Protein AF-A0A800K5C1-F1 (afdb_monomer_lite)

Secondary structure (DSSP, 8-state):
----GGGTTTTHHHHHHHHHHHHHHHTT---------TT-HHHHHHHHHTT-----

Foldseek 3Di:
DDDDPVCPPVCPVVVVVVVVVVVCVVVVNPDDDDDDDPPPVVVVVVVVVVVDDDDD

Radius of gyration: 12.09 Å; chains: 1; bounding box: 31×18×32 Å

Sequence (56 aa):
MAVDPLARRRGVGRALFAELEGVAARESIDQIALDTWHFNQGVQRFFAALGFSTHN

Structure (mmCIF, N/CA/C/O backbone):
data_AF-A0A800K5C1-F1
#
_entry.id   AF-A0A800K5C1-F1
#
loop_
_atom_site.group_PDB
_atom_site.id
_atom_site.type_symbol
_atom_site.label_atom_id
_atom_site.label_alt_id
_atom_site.label_comp_id
_atom_site.label_asym_id
_atom_site.label_entity_id
_atom_site.label_seq_id
_atom_site.pdbx_PDB_ins_code
_atom_site.Cartn_x
_atom_site.Cartn_y
_atom_site.Cartn_z
_atom_site.occupancy
_atom_site.B_iso_or_equiv
_atom_site.auth_seq_id
_atom_site.auth_comp_id
_atom_site.auth_asym_id
_atom_site.auth_atom_id
_atom_site.pdbx_PDB_model_num
ATOM 1 N N . MET A 1 1 ? 5.023 5.571 2.380 1.00 79.88 1 MET A N 1
ATOM 2 C CA . MET A 1 1 ? 5.928 4.396 2.346 1.00 79.88 1 MET A CA 1
ATOM 3 C C . MET A 1 1 ? 6.685 4.378 1.024 1.00 79.88 1 MET A C 1
ATOM 5 O O . MET A 1 1 ? 6.071 4.640 -0.003 1.00 79.88 1 MET A O 1
ATOM 9 N N . ALA A 1 2 ? 7.982 4.068 1.035 1.00 89.88 2 ALA A N 1
ATOM 10 C CA . ALA A 1 2 ? 8.791 3.915 -0.174 1.00 89.88 2 ALA A CA 1
ATOM 11 C C . ALA A 1 2 ? 9.706 2.690 -0.050 1.00 89.88 2 ALA A C 1
ATOM 13 O O . ALA A 1 2 ? 10.162 2.365 1.042 1.00 89.88 2 ALA A O 1
ATOM 14 N N . VAL A 1 3 ? 9.968 2.018 -1.172 1.00 92.94 3 VAL A N 1
ATOM 15 C CA . VAL A 1 3 ? 10.937 0.919 -1.273 1.00 92.94 3 VAL A CA 1
ATOM 16 C C . VAL A 1 3 ? 11.900 1.246 -2.404 1.00 92.94 3 VAL A C 1
ATOM 18 O O . VAL A 1 3 ? 11.456 1.581 -3.515 1.00 92.94 3 VAL A O 1
ATOM 21 N N . ASP A 1 4 ? 13.196 1.125 -2.112 1.00 94.75 4 ASP A N 1
ATOM 22 C CA . ASP A 1 4 ? 14.275 1.261 -3.089 1.00 94.75 4 ASP A CA 1
ATOM 23 C C 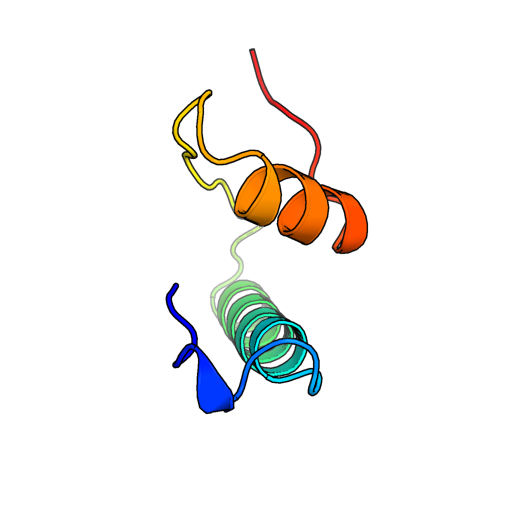. ASP A 1 4 ? 13.960 0.420 -4.340 1.00 94.75 4 ASP A C 1
ATOM 25 O O . ASP A 1 4 ? 13.601 -0.754 -4.193 1.00 94.75 4 ASP A O 1
ATOM 29 N N . PRO A 1 5 ? 14.056 0.982 -5.562 1.00 93.19 5 PRO A N 1
ATOM 30 C CA . PRO A 1 5 ? 13.815 0.250 -6.802 1.00 93.19 5 PRO A CA 1
ATOM 31 C C . PRO A 1 5 ? 14.494 -1.122 -6.880 1.00 93.19 5 PRO A C 1
ATOM 33 O O . PRO A 1 5 ? 13.847 -2.078 -7.314 1.00 93.19 5 PRO A O 1
ATOM 36 N N . LEU A 1 6 ? 15.738 -1.241 -6.409 1.00 96.25 6 LEU A N 1
ATOM 37 C CA . LEU A 1 6 ? 16.527 -2.478 -6.433 1.00 96.25 6 LEU A CA 1
ATOM 38 C C . LEU A 1 6 ? 16.051 -3.515 -5.403 1.00 96.25 6 LEU A C 1
ATOM 40 O O . LEU A 1 6 ? 16.332 -4.707 -5.535 1.00 96.25 6 LEU A O 1
ATOM 44 N N . ALA A 1 7 ? 15.301 -3.083 -4.390 1.00 94.19 7 ALA A N 1
ATOM 45 C CA . ALA A 1 7 ? 14.727 -3.938 -3.353 1.00 94.19 7 ALA A CA 1
ATOM 46 C C . ALA A 1 7 ? 13.244 -4.285 -3.599 1.00 94.19 7 ALA A C 1
ATOM 48 O O . ALA A 1 7 ? 12.620 -4.994 -2.800 1.00 94.19 7 ALA A O 1
ATOM 49 N N . ARG A 1 8 ? 12.641 -3.804 -4.695 1.00 92.94 8 ARG A N 1
ATOM 50 C CA . ARG A 1 8 ? 11.237 -4.092 -5.030 1.00 92.94 8 ARG A CA 1
ATOM 51 C C . ARG A 1 8 ? 11.033 -5.563 -5.382 1.00 92.94 8 ARG A C 1
ATOM 53 O O . ARG A 1 8 ? 11.959 -6.280 -5.736 1.00 92.94 8 ARG A O 1
ATOM 60 N N . ARG A 1 9 ? 9.777 -6.015 -5.279 1.00 91.44 9 ARG A N 1
ATOM 61 C CA . ARG A 1 9 ? 9.348 -7.403 -5.560 1.00 91.44 9 ARG A CA 1
ATOM 62 C C . ARG A 1 9 ? 10.034 -8.483 -4.706 1.00 91.44 9 ARG A C 1
ATOM 64 O O . ARG A 1 9 ? 9.865 -9.661 -4.980 1.00 91.44 9 ARG A O 1
ATOM 71 N N . ARG A 1 10 ? 10.723 -8.092 -3.631 1.00 95.19 10 ARG A N 1
ATOM 72 C CA . ARG A 1 10 ? 11.370 -8.989 -2.657 1.00 95.19 10 ARG A CA 1
ATOM 73 C C . ARG A 1 10 ? 10.624 -9.091 -1.321 1.00 95.19 10 ARG A C 1
ATOM 75 O O . ARG A 1 10 ? 11.197 -9.486 -0.320 1.00 95.19 10 ARG A O 1
ATOM 82 N N . GLY A 1 11 ? 9.360 -8.666 -1.274 1.00 94.75 11 GLY A N 1
ATOM 83 C CA . GLY A 1 11 ? 8.547 -8.694 -0.051 1.00 94.75 11 GLY A CA 1
ATOM 84 C C . GLY A 1 11 ? 8.771 -7.531 0.926 1.00 94.75 11 GLY A C 1
ATOM 85 O O . GLY A 1 11 ? 7.989 -7.397 1.859 1.00 94.75 11 GLY A O 1
ATOM 86 N N . VAL A 1 12 ? 9.739 -6.637 0.687 1.00 96.19 12 VAL A N 1
ATOM 87 C CA . VAL A 1 12 ? 10.058 -5.505 1.588 1.00 96.19 12 VAL A CA 1
ATOM 88 C C . VAL A 1 12 ? 8.839 -4.633 1.897 1.00 96.19 12 VAL A C 1
ATOM 90 O O . VAL A 1 12 ? 8.575 -4.340 3.054 1.00 96.19 12 VAL A O 1
ATOM 93 N N . GLY A 1 13 ? 8.048 -4.268 0.882 1.00 94.69 13 GLY A N 1
ATOM 94 C CA . GLY A 1 13 ? 6.834 -3.472 1.097 1.00 94.69 13 GLY A CA 1
ATOM 95 C C . GLY A 1 13 ? 5.825 -4.165 2.017 1.00 94.69 13 GLY A C 1
ATOM 96 O O . GLY A 1 13 ? 5.222 -3.513 2.857 1.00 94.69 13 GLY A O 1
ATOM 97 N N . ARG A 1 14 ? 5.687 -5.493 1.910 1.00 95.50 14 ARG A N 1
ATOM 98 C CA . ARG A 1 14 ? 4.791 -6.278 2.770 1.00 95.50 14 ARG A CA 1
ATOM 99 C C . ARG A 1 14 ? 5.309 -6.343 4.206 1.00 95.50 14 ARG A C 1
ATOM 101 O O . ARG A 1 14 ? 4.513 -6.225 5.123 1.00 95.50 14 ARG A O 1
ATOM 108 N N . ALA A 1 15 ? 6.621 -6.486 4.395 1.00 96.31 15 ALA A N 1
ATOM 109 C CA . ALA A 1 15 ? 7.233 -6.466 5.723 1.00 96.31 15 ALA A CA 1
ATOM 110 C C . ALA A 1 15 ? 7.057 -5.102 6.410 1.00 96.31 15 ALA A C 1
ATOM 112 O O . ALA A 1 15 ? 6.649 -5.046 7.564 1.00 96.31 15 ALA A O 1
ATOM 113 N N . LEU A 1 16 ? 7.277 -4.005 5.676 1.00 95.38 16 LEU A N 1
ATOM 114 C CA . LEU A 1 16 ? 7.015 -2.652 6.178 1.00 95.38 16 LEU A CA 1
ATOM 115 C C . LEU A 1 16 ? 5.541 -2.456 6.551 1.00 95.38 16 LEU A C 1
ATOM 117 O O . LEU A 1 16 ? 5.241 -1.762 7.516 1.00 95.38 16 LEU A O 1
ATOM 121 N N . PHE A 1 17 ? 4.627 -3.045 5.779 1.00 95.56 17 PHE A N 1
ATOM 122 C CA . PHE A 1 17 ? 3.199 -2.936 6.050 1.00 95.56 17 PHE A CA 1
ATOM 123 C C . PHE A 1 17 ? 2.770 -3.740 7.281 1.00 95.56 17 PHE A C 1
ATOM 125 O O . PHE A 1 17 ? 2.036 -3.221 8.108 1.00 95.56 17 PHE A O 1
ATOM 132 N N . ALA A 1 18 ? 3.282 -4.960 7.447 1.00 95.88 18 ALA A N 1
ATOM 133 C CA . ALA A 1 18 ? 3.007 -5.775 8.628 1.00 95.88 18 ALA A CA 1
ATOM 134 C C . ALA A 1 18 ? 3.477 -5.092 9.926 1.00 95.88 18 ALA A C 1
ATOM 136 O O . ALA A 1 18 ? 2.789 -5.145 10.941 1.00 95.88 18 ALA A O 1
ATOM 137 N N . GLU A 1 19 ? 4.621 -4.402 9.886 1.00 96.56 19 GLU A N 1
ATOM 138 C CA . GLU A 1 19 ? 5.084 -3.611 11.032 1.00 96.56 19 GLU A CA 1
ATOM 139 C C . GLU A 1 19 ? 4.136 -2.440 11.326 1.00 96.56 19 GLU A C 1
ATOM 141 O O . GLU A 1 19 ? 3.784 -2.197 12.478 1.00 96.56 19 GLU A O 1
ATOM 146 N N . LEU A 1 20 ? 3.666 -1.744 10.284 1.00 95.31 20 LEU A N 1
ATOM 147 C CA . LEU A 1 20 ? 2.672 -0.679 10.425 1.00 95.31 20 LEU A CA 1
ATOM 148 C C . LEU A 1 20 ? 1.364 -1.192 11.053 1.00 95.31 20 LEU A C 1
ATOM 150 O O . LEU A 1 20 ? 0.821 -0.526 11.93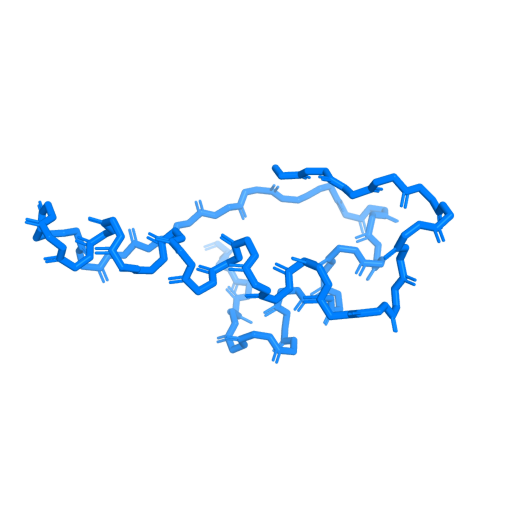2 1.00 95.31 20 LEU A O 1
ATOM 154 N N . GLU A 1 21 ? 0.873 -2.363 10.642 1.00 95.25 21 GLU A N 1
ATOM 155 C CA . GLU A 1 21 ? -0.303 -3.008 11.247 1.00 95.25 21 GLU A CA 1
ATOM 156 C C . GLU A 1 21 ? -0.066 -3.341 12.727 1.00 95.25 21 GLU A C 1
ATOM 158 O O . GLU A 1 21 ? -0.943 -3.114 13.560 1.00 95.25 21 GLU A O 1
ATOM 163 N N . GLY A 1 22 ? 1.135 -3.812 13.080 1.00 96.88 22 GLY A N 1
ATOM 164 C CA . GLY A 1 22 ? 1.522 -4.058 14.471 1.00 96.88 22 GLY A CA 1
ATOM 165 C C . GLY A 1 22 ? 1.532 -2.788 15.326 1.00 96.88 22 GLY A C 1
ATOM 166 O O . GLY A 1 22 ? 1.080 -2.809 16.473 1.00 96.88 22 GLY A O 1
ATOM 167 N N . VAL A 1 23 ? 1.996 -1.666 14.767 1.00 97.19 23 VAL A N 1
ATOM 168 C CA . VAL A 1 23 ? 1.912 -0.353 15.424 1.00 97.19 23 VAL A CA 1
ATOM 169 C C . VAL A 1 23 ? 0.453 0.066 15.599 1.00 97.19 23 VAL A C 1
ATOM 171 O O . VAL A 1 23 ? 0.064 0.416 16.709 1.00 97.19 23 VAL A O 1
ATOM 174 N N . ALA A 1 24 ? -0.370 -0.024 14.552 1.00 96.81 24 ALA A N 1
ATOM 175 C CA . ALA A 1 24 ? -1.786 0.332 14.634 1.00 96.81 24 ALA A CA 1
ATOM 176 C C . ALA A 1 24 ? -2.521 -0.471 15.720 1.00 96.81 24 ALA A C 1
ATOM 178 O O . ALA A 1 24 ? -3.226 0.111 16.541 1.00 96.81 24 ALA A O 1
ATOM 179 N N . ALA A 1 25 ? -2.280 -1.783 15.796 1.00 96.88 25 ALA A N 1
ATOM 180 C CA . ALA A 1 25 ? -2.876 -2.639 16.818 1.00 96.88 25 ALA A CA 1
ATOM 181 C C . ALA A 1 25 ? -2.461 -2.239 18.245 1.00 96.88 25 ALA A C 1
ATOM 183 O O . ALA A 1 25 ? -3.296 -2.210 19.148 1.00 96.88 25 ALA A O 1
ATOM 184 N N . ARG A 1 26 ? -1.182 -1.902 1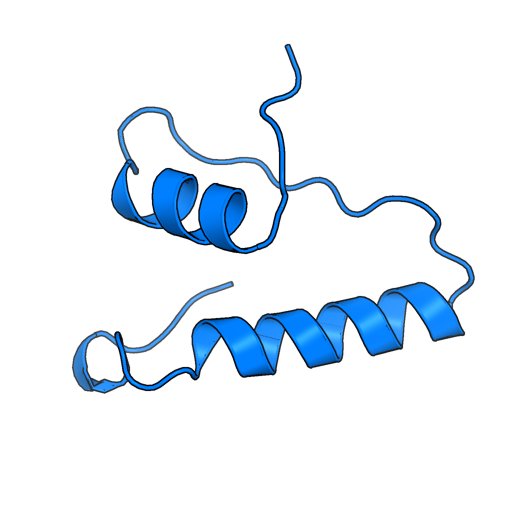8.461 1.00 98.12 26 ARG A N 1
ATOM 185 C CA . ARG A 1 26 ? -0.680 -1.455 19.773 1.00 98.12 26 ARG A CA 1
ATOM 186 C C . ARG A 1 26 ? -1.274 -0.124 20.219 1.00 98.12 26 ARG A C 1
ATOM 188 O O . ARG A 1 26 ? -1.506 0.064 21.408 1.00 98.12 26 ARG A O 1
ATOM 195 N N . GLU A 1 27 ? -1.505 0.776 19.273 1.00 97.94 27 GLU A N 1
ATOM 196 C CA . GLU A 1 27 ? -2.049 2.111 19.529 1.00 97.94 27 GLU A CA 1
ATOM 197 C C . GLU A 1 27 ? -3.590 2.139 19.486 1.00 97.94 27 GLU A C 1
ATOM 199 O O . GLU A 1 27 ? -4.185 3.208 19.580 1.00 97.94 27 GLU A O 1
ATOM 204 N N . SER A 1 28 ? -4.250 0.976 19.370 1.00 97.19 28 SER A N 1
ATOM 205 C CA . SER A 1 28 ? -5.716 0.861 19.249 1.00 97.19 28 SER A CA 1
ATOM 206 C C . SER A 1 28 ? -6.293 1.687 18.088 1.00 97.19 28 SER A C 1
ATOM 208 O O . SER A 1 28 ? -7.315 2.356 18.223 1.00 97.19 28 SER A O 1
ATOM 210 N N . ILE A 1 29 ? -5.608 1.667 16.942 1.00 97.50 29 ILE A N 1
ATOM 211 C CA . ILE A 1 29 ? -6.052 2.302 15.700 1.00 97.50 29 ILE A CA 1
ATOM 212 C C . ILE A 1 29 ? -6.840 1.279 14.881 1.00 97.50 29 ILE A C 1
ATOM 214 O O . ILE A 1 29 ? -6.279 0.298 14.395 1.00 97.50 29 ILE A O 1
ATOM 218 N N . ASP A 1 30 ? -8.126 1.551 14.673 1.00 94.44 30 ASP A N 1
ATOM 219 C CA . ASP A 1 30 ? -9.045 0.626 13.994 1.00 94.44 30 ASP A CA 1
ATOM 220 C C . ASP A 1 30 ? -8.989 0.708 12.460 1.00 94.44 30 ASP A C 1
ATOM 222 O O . ASP A 1 30 ? -9.465 -0.190 11.765 1.00 94.44 30 ASP A O 1
ATOM 226 N N . GLN A 1 31 ? -8.422 1.787 11.908 1.00 93.94 31 GLN A N 1
ATOM 227 C CA . GLN A 1 31 ? -8.386 2.007 10.466 1.00 93.94 31 GLN A CA 1
ATOM 228 C C . GLN A 1 31 ? -7.077 2.648 10.007 1.00 93.94 31 GLN A C 1
ATOM 230 O O . GLN A 1 31 ? -6.652 3.689 10.505 1.00 93.94 31 GLN A O 1
ATOM 235 N N . ILE A 1 32 ? -6.481 2.052 8.975 1.00 93.06 32 ILE A N 1
ATOM 236 C CA . ILE A 1 32 ? -5.386 2.642 8.206 1.00 93.06 32 ILE A CA 1
ATOM 237 C C . ILE A 1 32 ? -5.978 3.151 6.891 1.00 93.06 32 ILE A C 1
ATOM 239 O O . ILE A 1 32 ? -6.600 2.393 6.150 1.00 93.06 32 ILE A O 1
ATOM 243 N N . ALA A 1 33 ? -5.772 4.431 6.590 1.00 93.06 33 ALA A N 1
ATOM 244 C CA .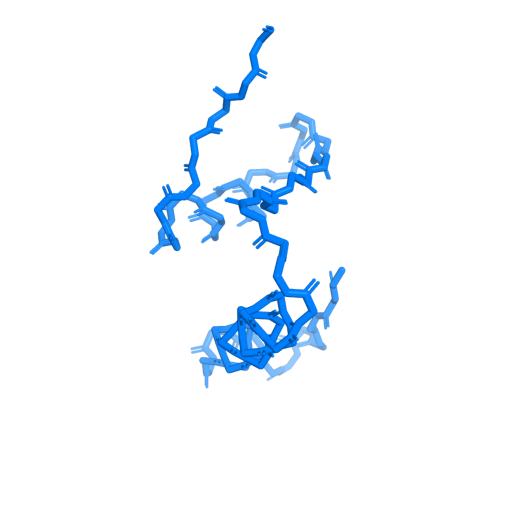 ALA A 1 33 ? -6.153 5.048 5.324 1.00 93.06 33 ALA A CA 1
ATOM 245 C C . ALA A 1 33 ? -4.923 5.685 4.668 1.00 93.06 33 ALA A C 1
ATOM 247 O O . ALA A 1 33 ? -4.030 6.192 5.349 1.00 93.06 33 ALA A O 1
ATOM 248 N N . LEU A 1 34 ? -4.842 5.595 3.341 1.00 90.38 34 LEU A N 1
ATOM 249 C CA . LEU A 1 34 ? -3.673 5.994 2.563 1.00 90.38 34 LEU A CA 1
ATOM 250 C C . LEU A 1 34 ? -4.137 6.615 1.251 1.00 90.38 34 LEU A C 1
ATOM 252 O O . LEU A 1 34 ? -4.861 5.974 0.488 1.00 90.38 34 LEU A O 1
ATOM 256 N N . ASP A 1 35 ? -3.643 7.809 0.949 1.00 90.69 35 ASP A N 1
ATOM 257 C CA . ASP A 1 35 ? -3.893 8.438 -0.339 1.00 90.69 35 ASP A CA 1
ATOM 258 C C . ASP A 1 35 ? -2.872 7.989 -1.379 1.00 90.69 35 ASP A C 1
ATOM 260 O O . ASP A 1 35 ? -1.665 7.875 -1.130 1.00 90.69 35 ASP A O 1
ATOM 264 N N . THR A 1 36 ? -3.363 7.751 -2.592 1.00 90.00 36 THR A N 1
ATOM 265 C CA . THR A 1 36 ? -2.523 7.431 -3.742 1.00 90.00 36 THR A CA 1
ATOM 266 C C . THR A 1 36 ? -2.928 8.287 -4.924 1.00 90.00 36 THR A C 1
ATOM 268 O O . THR A 1 36 ? -4.105 8.554 -5.149 1.00 90.00 36 THR A O 1
ATOM 271 N N . TRP A 1 37 ? -1.947 8.700 -5.718 1.00 89.00 37 TRP A N 1
ATOM 272 C CA . TRP A 1 37 ? -2.234 9.387 -6.967 1.00 89.00 37 TRP A CA 1
ATOM 273 C C . TRP A 1 37 ? -2.826 8.416 -7.990 1.00 89.00 37 TRP A C 1
ATOM 275 O O . TRP A 1 37 ? -2.321 7.302 -8.146 1.00 89.00 37 TRP A O 1
ATOM 285 N N . HIS A 1 38 ? -3.832 8.863 -8.749 1.00 87.50 38 HIS A N 1
ATOM 286 C CA . HIS A 1 38 ? -4.517 8.049 -9.762 1.00 87.50 38 HIS A CA 1
ATOM 287 C C . HIS A 1 38 ? -3.553 7.393 -10.773 1.00 87.50 38 HIS A C 1
ATOM 289 O O . HIS A 1 38 ? -3.744 6.247 -11.171 1.00 87.50 38 HIS A O 1
ATOM 295 N N . PHE A 1 39 ? -2.476 8.087 -11.153 1.00 91.12 39 PHE A N 1
ATOM 296 C CA . PHE A 1 39 ? -1.481 7.571 -12.099 1.00 91.12 39 PHE A CA 1
ATOM 297 C C . PHE A 1 39 ? -0.583 6.469 -11.512 1.00 91.12 39 PHE A C 1
ATOM 299 O O . PHE A 1 39 ? 0.089 5.753 -12.256 1.00 91.12 39 PHE A O 1
ATOM 306 N N . ASN A 1 40 ? -0.542 6.307 -10.187 1.00 88.50 40 ASN A N 1
ATOM 307 C CA . ASN A 1 40 ? 0.357 5.373 -9.521 1.00 88.50 40 ASN A CA 1
ATOM 308 C C . ASN A 1 40 ? -0.266 3.975 -9.397 1.00 88.50 40 ASN A C 1
ATOM 310 O O . ASN A 1 40 ? -0.452 3.434 -8.304 1.00 88.50 40 ASN A O 1
ATOM 314 N N . GLN A 1 41 ? -0.551 3.364 -10.549 1.00 91.25 41 GLN A N 1
ATOM 315 C CA . GLN A 1 41 ? -1.156 2.031 -10.623 1.00 91.25 41 GLN A CA 1
ATOM 316 C C . GLN A 1 41 ? -0.326 0.957 -9.907 1.00 91.25 41 GLN A C 1
ATOM 318 O O . GLN A 1 41 ? -0.873 -0.024 -9.407 1.00 91.25 41 GLN A O 1
ATOM 323 N N . GLY A 1 42 ? 1.000 1.126 -9.840 1.00 91.19 42 GLY A N 1
ATOM 324 C CA . GLY A 1 42 ? 1.879 0.207 -9.119 1.00 91.19 42 GLY A CA 1
ATOM 325 C C . GLY A 1 42 ? 1.573 0.172 -7.622 1.00 91.19 42 GLY A C 1
ATOM 326 O O . GLY A 1 42 ? 1.475 -0.910 -7.043 1.00 91.19 42 GLY A O 1
ATOM 327 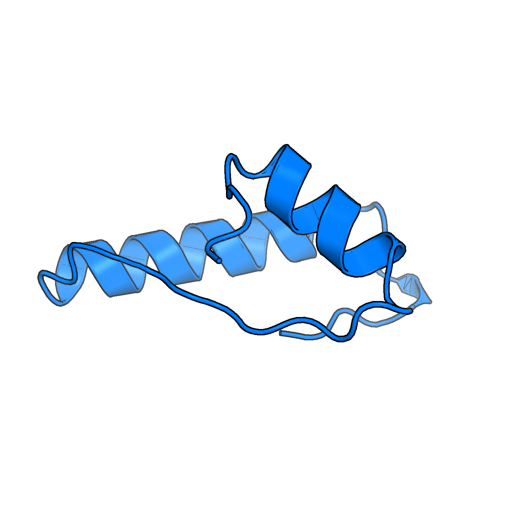N N . VAL A 1 43 ? 1.375 1.342 -7.010 1.00 90.69 43 VAL A N 1
ATOM 328 C CA . VAL A 1 43 ? 1.037 1.440 -5.586 1.00 90.69 43 VAL A CA 1
ATOM 329 C C . VAL A 1 43 ? -0.407 1.009 -5.323 1.00 90.69 43 VAL A C 1
ATOM 331 O O . VAL A 1 43 ? -0.650 0.299 -4.354 1.00 90.69 43 VAL A O 1
ATOM 334 N N . GLN A 1 44 ? -1.346 1.330 -6.220 1.00 92.50 44 GLN A N 1
ATOM 335 C CA . GLN A 1 44 ? -2.741 0.880 -6.107 1.00 92.50 44 GLN A CA 1
ATOM 336 C C . GLN A 1 44 ? -2.838 -0.648 -6.117 1.00 92.50 44 GLN A C 1
ATOM 338 O O . GLN A 1 44 ? -3.470 -1.239 -5.246 1.00 92.50 44 GLN A O 1
ATOM 343 N N . ARG A 1 45 ? -2.146 -1.311 -7.056 1.00 93.25 45 ARG A N 1
ATOM 344 C CA . ARG A 1 45 ? -2.086 -2.782 -7.109 1.00 93.25 45 ARG A CA 1
ATOM 345 C C . ARG A 1 45 ? -1.425 -3.377 -5.871 1.00 93.25 45 ARG A C 1
ATOM 347 O O . ARG A 1 45 ? -1.819 -4.453 -5.437 1.00 93.25 45 ARG A O 1
ATOM 354 N N . PHE A 1 46 ? -0.416 -2.703 -5.321 1.00 93.31 46 PHE A N 1
ATOM 355 C CA . PHE A 1 46 ? 0.228 -3.135 -4.085 1.00 93.31 46 PHE A CA 1
ATOM 356 C C . PHE A 1 46 ? -0.742 -3.084 -2.898 1.00 93.31 46 PHE A C 1
ATOM 358 O O . PHE A 1 46 ? -0.875 -4.089 -2.208 1.00 93.31 46 PHE A O 1
ATOM 365 N N . PHE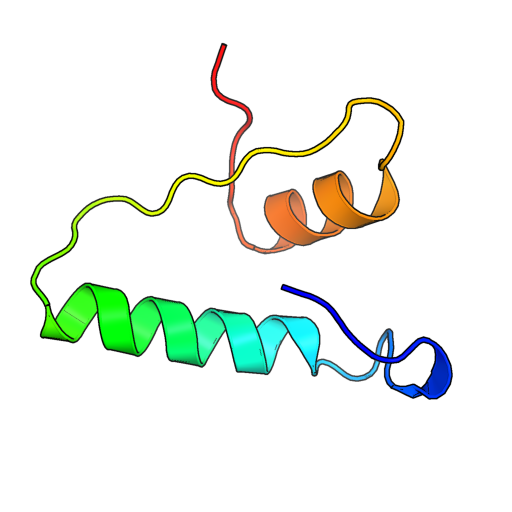 A 1 47 ? -1.459 -1.976 -2.699 1.00 93.62 47 PHE A N 1
ATOM 366 C CA . PHE A 1 47 ? -2.427 -1.859 -1.605 1.00 93.62 47 PHE A CA 1
ATOM 367 C C . PHE A 1 47 ? -3.631 -2.790 -1.784 1.00 93.62 47 PHE A C 1
ATOM 369 O O . PHE A 1 47 ? -4.032 -3.442 -0.825 1.00 93.62 47 PHE A O 1
ATOM 376 N N . ALA A 1 48 ? -4.134 -2.964 -3.009 1.00 93.62 48 ALA A N 1
ATOM 377 C CA . ALA A 1 48 ? -5.172 -3.956 -3.290 1.00 93.62 48 ALA A CA 1
ATOM 378 C C . ALA A 1 48 ? -4.721 -5.385 -2.924 1.00 93.62 48 ALA A C 1
ATOM 380 O O . ALA A 1 48 ? -5.483 -6.148 -2.339 1.00 93.62 48 ALA A O 1
ATOM 381 N N . ALA A 1 49 ? -3.458 -5.742 -3.194 1.00 94.19 49 ALA A N 1
ATOM 382 C CA . ALA A 1 49 ? -2.891 -7.036 -2.798 1.00 94.19 49 ALA A CA 1
ATOM 383 C C . ALA A 1 49 ? -2.705 -7.197 -1.275 1.00 94.19 49 ALA A C 1
ATOM 385 O O . ALA A 1 49 ? -2.521 -8.319 -0.803 1.00 94.19 49 ALA A O 1
ATOM 386 N N . LEU A 1 50 ? -2.743 -6.097 -0.519 1.00 93.00 50 LEU A N 1
ATOM 387 C CA . LEU A 1 50 ? -2.770 -6.078 0.946 1.00 93.00 50 LEU A CA 1
ATOM 388 C C . LEU A 1 50 ? -4.201 -6.060 1.515 1.00 93.00 50 LEU A C 1
ATOM 390 O O . LEU A 1 50 ? -4.358 -6.047 2.728 1.00 93.00 50 LEU A O 1
ATOM 394 N N . GLY A 1 51 ? -5.239 -6.070 0.670 1.00 93.81 51 GLY A N 1
ATOM 395 C CA . GLY A 1 51 ? -6.644 -6.065 1.099 1.00 93.81 51 GLY A CA 1
ATOM 396 C C . GLY A 1 51 ? -7.277 -4.676 1.224 1.00 93.81 51 GLY A C 1
ATOM 397 O O . GLY A 1 51 ? -8.430 -4.567 1.636 1.00 93.81 51 GLY A O 1
ATOM 398 N N . PHE A 1 52 ? -6.569 -3.611 0.838 1.00 93.62 52 PHE A N 1
ATOM 399 C CA . PHE A 1 52 ? -7.133 -2.262 0.825 1.00 93.62 52 PHE A CA 1
ATOM 400 C C . PHE A 1 52 ? -8.154 -2.109 -0.295 1.00 93.62 52 PHE A C 1
ATOM 402 O O . PHE A 1 52 ? -7.975 -2.613 -1.405 1.00 93.62 52 PHE A O 1
ATOM 409 N N . SER A 1 53 ? -9.193 -1.332 -0.007 1.00 92.31 53 SER A N 1
ATOM 410 C CA . SER A 1 53 ? -10.215 -0.938 -0.972 1.00 92.31 53 SER A CA 1
ATOM 411 C C . SER A 1 53 ? -10.198 0.575 -1.153 1.00 92.31 53 SER A C 1
ATOM 413 O O . SER A 1 53 ? -10.012 1.320 -0.191 1.00 92.31 53 SER A O 1
ATOM 415 N N . THR A 1 54 ? -10.404 1.045 -2.382 1.00 88.31 54 THR A N 1
ATOM 416 C CA . THR A 1 54 ? -10.549 2.479 -2.663 1.00 88.31 54 THR A CA 1
ATOM 417 C C . THR A 1 54 ? -11.777 3.027 -1.945 1.00 88.31 54 THR A C 1
ATOM 419 O O . THR A 1 54 ? -12.858 2.455 -2.071 1.00 88.31 54 THR A O 1
ATOM 422 N N . HIS A 1 55 ? -11.605 4.116 -1.201 1.00 80.12 55 HIS A N 1
ATOM 423 C CA . HIS A 1 55 ? -12.702 4.876 -0.604 1.00 80.12 55 HIS A CA 1
ATOM 424 C C . HIS A 1 55 ? -12.982 6.084 -1.503 1.00 80.12 55 HIS A C 1
ATOM 426 O O . HIS A 1 55 ? -12.042 6.655 -2.059 1.00 80.12 55 HIS A O 1
ATOM 432 N N . ASN A 1 56 ? -14.260 6.400 -1.700 1.00 62.47 56 ASN A N 1
ATOM 433 C CA . ASN A 1 56 ? -14.745 7.437 -2.610 1.00 62.47 56 ASN A CA 1
ATOM 434 C C . ASN A 1 56 ? -15.461 8.530 -1.819 1.00 62.47 56 ASN A C 1
ATOM 436 O O . ASN A 1 56 ? -16.106 8.161 -0.810 1.00 62.47 56 ASN A O 1
#

pLDDT: mean 92.67, std 5.44, range [62.47, 98.12]